Protein AF-A0A9D5GT07-F1 (afdb_monomer)

Sequence (103 aa):
MKKEQIQELFKQFENICYIYNGIECWSARELQKLLGYSKWENFEKVIIKAKDACRNAGEGVTNHFPDVRKTIPMPSAEYSDSTTKATKKAQRAQRYDGKRNSK

Mean predicted aligned error: 14.71 Å

Foldseek 3Di:
DDPVVVVVLVVQVVVQWDADPNDTDHDLVSVCVSVPPPDPVVSVVVLVVVLVVCVVVVHDSCVRDPPDDPPDVDPDDDDDDDDDDDDDDDDDDDDDDDDDDDD

pLDDT: mean 73.46, std 21.6, range [34.22, 93.75]

Radius of gyration: 21.65 Å; Cα contacts (8 Å, |Δi|>4): 35; chains: 1; bounding box: 29×80×41 Å

Structure (mmCIF, N/CA/C/O backbone):
data_AF-A0A9D5GT07-F1
#
_entry.id   AF-A0A9D5GT07-F1
#
loop_
_atom_site.group_PDB
_atom_site.id
_atom_site.type_symbol
_atom_site.label_atom_id
_atom_site.label_alt_id
_atom_site.label_comp_id
_atom_site.label_asym_id
_atom_site.label_entity_id
_atom_site.label_seq_id
_atom_site.pdbx_PDB_ins_code
_atom_site.Cartn_x
_atom_site.Cartn_y
_atom_site.Cartn_z
_atom_site.occupancy
_atom_site.B_iso_or_equiv
_atom_site.auth_seq_id
_atom_site.auth_comp_id
_atom_site.auth_asym_id
_atom_site.auth_atom_id
_atom_site.pdbx_PDB_model_num
ATOM 1 N N . MET A 1 1 ? -5.414 20.137 5.561 1.00 68.06 1 MET A N 1
ATOM 2 C CA . MET A 1 1 ? -4.440 19.266 6.261 1.00 68.06 1 MET A CA 1
ATOM 3 C C . MET A 1 1 ? -3.336 20.146 6.836 1.00 68.06 1 MET A C 1
ATOM 5 O O . MET A 1 1 ? -2.949 21.084 6.147 1.00 68.06 1 MET A O 1
ATOM 9 N N . LYS A 1 2 ? -2.880 19.936 8.080 1.00 89.69 2 LYS A N 1
ATOM 10 C CA . LYS A 1 2 ? -1.825 20.781 8.679 1.00 89.69 2 LYS A CA 1
ATOM 11 C C . LYS A 1 2 ? -0.475 20.455 8.022 1.00 89.69 2 LYS A C 1
ATOM 13 O O . LYS A 1 2 ? -0.190 19.283 7.798 1.00 89.69 2 LYS A O 1
ATOM 18 N N . LYS A 1 3 ? 0.353 21.462 7.714 1.00 88.50 3 LYS A N 1
ATOM 19 C CA . LYS A 1 3 ? 1.654 21.263 7.033 1.00 88.50 3 LYS A CA 1
ATOM 20 C C . LYS A 1 3 ? 2.586 20.321 7.804 1.00 88.50 3 LYS A C 1
ATOM 22 O O . LYS A 1 3 ? 3.232 19.474 7.203 1.00 88.50 3 LYS A O 1
ATOM 27 N N . GLU A 1 4 ? 2.575 20.418 9.126 1.00 89.38 4 GLU A N 1
ATOM 28 C CA . GLU A 1 4 ? 3.362 19.571 10.032 1.00 89.38 4 GLU A CA 1
ATOM 29 C C . GLU A 1 4 ? 3.002 18.083 9.899 1.00 89.38 4 GLU A C 1
ATOM 31 O O . GLU A 1 4 ? 3.878 17.226 9.874 1.00 89.38 4 GLU A O 1
ATOM 36 N N . GLN A 1 5 ? 1.715 17.767 9.721 1.00 85.69 5 GLN A N 1
ATOM 37 C CA . GLN A 1 5 ? 1.255 16.385 9.547 1.00 85.69 5 GLN A CA 1
ATOM 38 C C . GLN A 1 5 ? 1.720 15.790 8.214 1.00 85.69 5 GLN A C 1
ATOM 40 O O . GLN A 1 5 ? 2.019 14.603 8.149 1.00 85.69 5 GLN A O 1
ATOM 45 N N . ILE A 1 6 ? 1.795 16.608 7.157 1.00 87.94 6 ILE A N 1
ATOM 46 C CA . ILE A 1 6 ? 2.337 16.183 5.857 1.00 87.94 6 ILE A CA 1
ATOM 47 C C . ILE A 1 6 ? 3.811 15.819 6.003 1.00 87.94 6 ILE A C 1
ATOM 49 O O . ILE A 1 6 ? 4.229 14.774 5.514 1.00 87.94 6 ILE A O 1
ATOM 53 N N . GLN A 1 7 ? 4.584 16.669 6.683 1.00 90.88 7 GLN A N 1
ATOM 54 C CA . GLN A 1 7 ? 6.014 16.443 6.879 1.00 90.88 7 GLN A CA 1
ATOM 55 C C . GLN A 1 7 ? 6.285 15.178 7.695 1.00 90.88 7 GLN A C 1
ATOM 57 O O . GLN A 1 7 ? 7.160 14.398 7.329 1.00 90.88 7 GLN A O 1
ATOM 62 N N . GLU A 1 8 ? 5.509 14.943 8.753 1.00 89.69 8 GLU A N 1
ATOM 63 C CA . GLU A 1 8 ? 5.660 13.746 9.580 1.00 89.69 8 GLU A CA 1
ATOM 64 C C . GLU A 1 8 ? 5.297 12.466 8.811 1.00 89.69 8 GLU A C 1
ATOM 66 O O . GLU A 1 8 ? 6.068 11.508 8.814 1.00 89.69 8 GLU A O 1
ATOM 71 N N . LEU A 1 9 ? 4.177 12.459 8.078 1.00 87.00 9 LEU A N 1
ATOM 72 C CA . LEU A 1 9 ? 3.788 11.316 7.242 1.00 87.00 9 LEU A CA 1
ATOM 73 C C . LEU A 1 9 ? 4.825 11.019 6.157 1.00 87.00 9 LEU A C 1
ATOM 75 O O . LEU A 1 9 ? 5.142 9.857 5.913 1.00 87.00 9 LEU A O 1
ATOM 79 N N . PHE A 1 10 ? 5.370 12.061 5.528 1.00 88.88 10 PHE A N 1
ATOM 80 C CA . PHE A 1 10 ? 6.412 11.909 4.520 1.00 88.88 10 PHE A CA 1
ATOM 81 C C . PHE A 1 10 ? 7.680 11.303 5.129 1.00 88.88 10 PHE A C 1
ATOM 83 O O . PHE A 1 10 ? 8.218 10.332 4.610 1.00 88.88 10 PHE A O 1
ATOM 90 N N . LYS A 1 11 ? 8.105 11.794 6.296 1.00 92.25 11 LYS A N 1
ATOM 91 C CA . LYS A 1 11 ? 9.257 11.241 7.013 1.00 92.25 11 LYS A CA 1
ATOM 92 C C . LYS A 1 11 ? 9.056 9.767 7.370 1.00 92.25 11 LYS A C 1
ATOM 94 O O . LYS A 1 11 ? 9.965 8.962 7.204 1.00 92.25 11 LYS A O 1
ATOM 99 N N . GLN A 1 12 ? 7.867 9.395 7.835 1.00 90.56 12 GLN A N 1
ATOM 100 C CA . GLN A 1 12 ? 7.544 8.001 8.138 1.00 90.56 12 GLN A CA 1
ATOM 101 C C . GLN A 1 12 ? 7.539 7.117 6.886 1.00 90.56 12 GLN A C 1
ATOM 103 O O . GLN A 1 12 ? 7.962 5.966 6.963 1.00 90.56 12 GLN A O 1
ATOM 108 N N . PHE A 1 13 ? 7.100 7.652 5.745 1.00 90.75 13 PHE A N 1
ATOM 109 C CA . PHE A 1 13 ? 7.119 6.963 4.456 1.00 90.75 13 PHE A CA 1
ATOM 110 C C . PHE A 1 13 ? 8.542 6.678 3.965 1.00 90.75 13 PHE A C 1
ATOM 112 O O . PHE A 1 13 ? 8.836 5.554 3.558 1.00 90.75 13 PHE A O 1
ATOM 119 N N . GLU A 1 14 ? 9.432 7.663 4.064 1.00 91.69 14 GLU A N 1
ATOM 120 C CA . GLU A 1 14 ? 10.852 7.499 3.733 1.00 91.69 14 GLU A CA 1
ATOM 121 C C . GLU A 1 14 ? 11.536 6.503 4.684 1.00 91.69 14 GLU A C 1
ATOM 123 O O . GLU A 1 14 ? 12.304 5.649 4.254 1.00 91.69 14 GLU A O 1
ATOM 128 N N . ASN A 1 15 ? 11.193 6.523 5.976 1.00 92.56 15 ASN A N 1
ATOM 129 C CA . ASN A 1 15 ? 11.801 5.634 6.973 1.00 92.56 15 ASN A CA 1
ATOM 130 C C . ASN A 1 15 ? 11.493 4.142 6.767 1.00 92.56 15 ASN A C 1
ATOM 132 O O . ASN A 1 15 ? 12.254 3.298 7.236 1.00 92.56 15 ASN A O 1
ATOM 136 N N . ILE A 1 16 ? 10.368 3.802 6.130 1.00 90.81 16 ILE A N 1
ATOM 137 C CA . ILE A 1 16 ? 10.013 2.405 5.822 1.00 90.81 16 ILE A CA 1
ATOM 138 C C . ILE A 1 16 ? 10.524 1.957 4.443 1.00 90.81 16 ILE A C 1
ATOM 140 O O . ILE A 1 16 ? 10.290 0.809 4.050 1.00 90.81 16 ILE A O 1
ATOM 144 N N . CYS A 1 17 ? 11.188 2.851 3.705 1.00 90.88 17 CYS A N 1
ATOM 145 C CA . CYS A 1 17 ? 11.889 2.512 2.477 1.00 90.88 17 CYS A CA 1
ATOM 146 C C . CYS A 1 17 ? 13.148 1.702 2.804 1.00 90.88 17 CYS A C 1
ATOM 148 O O . CYS A 1 17 ? 13.852 1.960 3.782 1.00 90.88 17 CYS A O 1
ATOM 150 N N . TYR A 1 18 ? 13.448 0.711 1.974 1.00 87.19 18 TYR A N 1
ATOM 151 C CA . TYR A 1 18 ? 14.701 -0.027 2.034 1.00 87.19 18 TYR A CA 1
ATOM 152 C C . TYR A 1 18 ? 15.212 -0.316 0.629 1.00 87.19 18 TYR A C 1
ATOM 154 O O . TYR A 1 18 ? 14.445 -0.477 -0.317 1.00 87.19 18 TYR A O 1
ATOM 162 N N . ILE A 1 19 ? 16.531 -0.420 0.495 1.00 86.25 19 ILE A N 1
ATOM 163 C CA . ILE A 1 19 ? 17.166 -0.721 -0.784 1.00 86.25 19 ILE A CA 1
ATOM 164 C C . ILE A 1 19 ? 17.223 -2.238 -0.961 1.00 86.25 19 ILE A C 1
ATOM 166 O O . ILE A 1 19 ? 17.846 -2.949 -0.173 1.00 86.25 19 ILE A O 1
ATOM 170 N N . TYR A 1 20 ? 16.606 -2.738 -2.027 1.00 81.94 20 TYR A N 1
ATOM 171 C CA . TYR A 1 20 ? 16.692 -4.127 -2.458 1.00 81.94 20 TYR A CA 1
ATOM 172 C C . TYR A 1 20 ? 17.296 -4.190 -3.860 1.00 81.94 20 TYR A C 1
ATOM 174 O O . TYR A 1 20 ? 16.744 -3.642 -4.809 1.00 81.94 20 TYR A O 1
ATOM 182 N N . ASN A 1 21 ? 18.451 -4.847 -4.000 1.00 83.19 21 ASN A N 1
ATOM 183 C CA . ASN A 1 21 ? 19.201 -4.936 -5.263 1.00 83.19 21 ASN A CA 1
ATOM 184 C C . ASN A 1 21 ? 19.464 -3.569 -5.932 1.00 83.19 21 ASN A C 1
ATOM 186 O O . ASN A 1 21 ? 19.412 -3.455 -7.154 1.00 83.19 21 ASN A O 1
ATOM 190 N N . GLY A 1 22 ? 19.731 -2.531 -5.132 1.00 84.19 22 GLY A N 1
ATOM 191 C CA . GLY A 1 22 ? 19.967 -1.170 -5.629 1.00 84.19 22 GLY A CA 1
ATOM 192 C C . GLY A 1 22 ? 18.698 -0.396 -6.001 1.00 84.19 22 GLY A C 1
ATOM 193 O O . GLY A 1 22 ? 18.807 0.680 -6.577 1.00 84.19 22 GLY A O 1
ATOM 194 N N . ILE A 1 23 ? 17.515 -0.927 -5.680 1.00 84.25 23 ILE A N 1
ATOM 195 C CA . ILE A 1 23 ? 16.218 -0.308 -5.966 1.00 84.25 23 ILE A CA 1
ATOM 196 C C . ILE A 1 23 ? 15.499 -0.021 -4.649 1.00 84.25 23 ILE A C 1
ATOM 198 O O . ILE A 1 23 ? 15.399 -0.891 -3.783 1.00 84.25 23 ILE A O 1
ATOM 202 N N . GLU A 1 24 ? 14.977 1.190 -4.509 1.00 88.88 24 GLU A N 1
ATOM 203 C CA . GLU A 1 24 ? 14.136 1.589 -3.382 1.00 88.88 24 GLU A CA 1
ATOM 204 C C . GLU A 1 24 ? 12.817 0.815 -3.385 1.00 88.88 24 GLU A C 1
ATOM 206 O O . GLU A 1 24 ? 12.095 0.759 -4.382 1.00 88.88 24 GLU A O 1
ATOM 211 N N . CYS A 1 25 ? 12.528 0.165 -2.264 1.00 86.75 25 CYS A N 1
ATOM 212 C CA . CYS A 1 25 ? 11.399 -0.729 -2.106 1.00 86.75 25 CYS A CA 1
ATOM 213 C C . CYS A 1 25 ? 10.649 -0.428 -0.814 1.00 86.75 25 CYS A C 1
ATOM 215 O O . CYS A 1 25 ? 11.233 -0.153 0.233 1.00 86.75 25 CYS A O 1
ATOM 217 N N . TRP A 1 26 ? 9.331 -0.600 -0.880 1.00 90.62 26 TRP A N 1
ATOM 218 C CA . TRP A 1 26 ? 8.452 -0.521 0.277 1.00 90.62 26 TRP A CA 1
ATOM 219 C C . TRP A 1 26 ? 7.777 -1.860 0.532 1.00 90.62 26 TRP A C 1
ATOM 221 O O . TRP A 1 26 ? 7.305 -2.548 -0.374 1.00 90.62 26 TRP A O 1
ATOM 231 N N . SER A 1 27 ? 7.683 -2.227 1.806 1.00 88.31 27 SER A N 1
ATOM 232 C CA . SER A 1 27 ? 6.905 -3.384 2.231 1.00 88.31 27 SER A CA 1
ATOM 233 C C . SER A 1 27 ? 5.424 -3.030 2.228 1.00 88.31 27 SER A C 1
ATOM 235 O O . SER A 1 27 ? 4.986 -2.160 2.981 1.00 88.31 27 SER A O 1
ATOM 237 N N . ALA A 1 28 ? 4.619 -3.764 1.460 1.00 89.75 28 ALA A N 1
ATOM 238 C CA . ALA A 1 28 ? 3.169 -3.574 1.438 1.00 89.75 28 ALA A CA 1
ATOM 239 C C . ALA A 1 28 ? 2.530 -3.694 2.839 1.00 89.75 28 ALA A C 1
ATOM 241 O O . ALA A 1 28 ? 1.558 -3.008 3.141 1.00 89.75 28 ALA A O 1
ATOM 242 N N . ARG A 1 29 ? 3.085 -4.536 3.724 1.00 89.19 29 ARG A N 1
ATOM 243 C CA . ARG A 1 29 ? 2.600 -4.684 5.108 1.00 89.19 29 ARG A CA 1
ATOM 244 C C . ARG A 1 29 ? 2.914 -3.468 5.983 1.00 89.19 29 ARG A C 1
ATOM 246 O O . ARG A 1 29 ? 2.145 -3.170 6.891 1.00 89.19 29 ARG A O 1
ATOM 253 N N . GLU A 1 30 ? 4.026 -2.784 5.734 1.00 90.06 30 GLU A N 1
ATOM 254 C CA . GLU A 1 30 ? 4.402 -1.568 6.473 1.00 90.06 30 GLU A CA 1
ATOM 255 C C . GLU A 1 30 ? 3.630 -0.365 5.931 1.00 90.06 30 GLU A C 1
ATOM 257 O O . GLU A 1 30 ? 3.063 0.398 6.710 1.00 90.06 30 GLU A O 1
ATOM 262 N N . LEU A 1 31 ? 3.471 -0.294 4.605 1.00 91.19 31 LEU A N 1
ATOM 263 C CA . LEU A 1 31 ? 2.647 0.713 3.940 1.00 91.19 31 LEU A CA 1
ATOM 264 C C . LEU A 1 31 ? 1.186 0.665 4.408 1.00 91.19 31 LEU A C 1
ATOM 266 O O . LEU A 1 31 ? 0.590 1.705 4.667 1.00 91.19 31 LEU A O 1
ATOM 270 N N . GLN A 1 32 ? 0.617 -0.539 4.565 1.00 92.06 32 GLN A N 1
ATOM 271 C CA . GLN A 1 32 ? -0.738 -0.722 5.091 1.00 92.06 32 GLN A CA 1
ATOM 272 C C . GLN A 1 32 ? -0.910 -0.013 6.443 1.00 92.06 32 GLN A C 1
ATOM 274 O O . GLN A 1 32 ? -1.882 0.719 6.640 1.00 92.06 32 GLN A O 1
ATOM 279 N N . LYS A 1 33 ? 0.022 -0.253 7.375 1.00 91.06 33 LYS A N 1
ATOM 280 C CA . LYS A 1 33 ? -0.024 0.304 8.732 1.00 91.06 33 LYS A CA 1
ATOM 281 C C . LYS A 1 33 ? 0.151 1.817 8.708 1.00 91.06 33 LYS A C 1
ATOM 283 O O . LYS A 1 33 ? -0.611 2.516 9.366 1.00 91.06 33 LYS A O 1
ATOM 288 N N . LEU A 1 34 ? 1.107 2.303 7.917 1.00 90.69 34 LEU A N 1
ATOM 289 C CA . LEU A 1 34 ? 1.393 3.728 7.779 1.00 90.69 34 LEU A CA 1
ATOM 290 C C . LEU A 1 34 ? 0.190 4.509 7.232 1.00 90.69 34 LEU A C 1
ATOM 292 O O . LEU A 1 34 ? -0.137 5.584 7.720 1.00 90.69 34 LEU A O 1
ATOM 296 N N . LEU A 1 35 ? -0.505 3.938 6.248 1.00 89.75 35 LEU A N 1
ATOM 297 C CA . LEU A 1 35 ? -1.690 4.539 5.635 1.00 89.75 35 LEU A CA 1
ATOM 298 C C . LEU A 1 35 ? -2.978 4.317 6.450 1.00 89.75 35 LEU A C 1
ATOM 300 O O . LEU A 1 35 ? -4.056 4.708 6.007 1.00 89.75 35 LEU A O 1
ATOM 304 N N . GLY A 1 36 ? -2.892 3.682 7.624 1.00 90.81 36 GLY A N 1
ATOM 305 C CA . GLY A 1 36 ? -4.020 3.509 8.540 1.00 90.81 36 GLY A CA 1
ATOM 306 C C . GLY A 1 36 ? -5.035 2.438 8.127 1.00 90.81 36 GLY A C 1
ATOM 307 O O . GLY A 1 36 ? -6.161 2.430 8.626 1.00 90.81 36 GLY A O 1
ATOM 308 N N . TYR A 1 37 ? -4.673 1.511 7.235 1.00 92.31 37 TYR A N 1
ATOM 309 C CA . TYR A 1 37 ? -5.562 0.412 6.857 1.00 92.31 37 TYR A CA 1
ATOM 310 C C . TYR A 1 37 ? -5.573 -0.670 7.940 1.00 92.31 37 TYR A C 1
ATOM 312 O O . TYR A 1 37 ? -4.609 -1.412 8.122 1.00 92.31 37 TYR A O 1
ATOM 320 N N . SER A 1 38 ? -6.706 -0.827 8.618 1.00 90.56 38 SER A N 1
ATOM 321 C CA . SER A 1 38 ? -6.881 -1.825 9.680 1.00 90.56 38 SER A CA 1
ATOM 322 C C . SER A 1 38 ? -6.928 -3.270 9.167 1.00 90.56 38 SER A C 1
ATOM 324 O O . SER A 1 38 ? -6.372 -4.165 9.799 1.00 90.56 38 SER A O 1
ATOM 326 N N . LYS A 1 39 ? -7.550 -3.512 8.005 1.00 91.94 39 LYS A N 1
ATOM 327 C CA . LYS A 1 39 ? -7.695 -4.849 7.398 1.00 91.94 39 LYS A CA 1
ATOM 328 C C . LYS A 1 39 ? -6.870 -4.985 6.119 1.00 91.94 39 LYS A C 1
ATOM 330 O O . LYS A 1 39 ? -6.979 -4.138 5.230 1.00 91.94 39 LYS A O 1
ATOM 335 N N . TRP A 1 40 ? -6.126 -6.090 5.995 1.00 90.31 40 TRP A N 1
ATOM 336 C CA . TRP A 1 40 ? -5.328 -6.391 4.797 1.00 90.31 40 TRP A CA 1
ATOM 337 C C . TRP A 1 40 ? -6.192 -6.462 3.534 1.00 90.31 40 TRP A C 1
ATOM 339 O O . TRP A 1 40 ? -5.822 -5.880 2.526 1.00 90.31 40 TRP A O 1
ATOM 349 N N . GLU A 1 41 ? -7.378 -7.070 3.606 1.00 92.19 41 GLU A N 1
ATOM 350 C CA . GLU A 1 41 ? -8.322 -7.214 2.481 1.00 92.19 41 GLU A CA 1
ATOM 351 C C . GLU A 1 41 ? -8.683 -5.875 1.816 1.00 92.19 41 GLU A C 1
ATOM 353 O O . GLU A 1 41 ? -8.895 -5.795 0.606 1.00 92.19 41 GLU A O 1
ATOM 358 N N . ASN A 1 42 ? -8.753 -4.797 2.602 1.00 93.19 42 ASN A N 1
ATOM 359 C CA . ASN A 1 42 ? -9.037 -3.463 2.078 1.00 93.19 42 ASN A CA 1
ATOM 360 C C . ASN A 1 42 ? -7.815 -2.875 1.374 1.00 93.19 42 ASN A C 1
ATOM 362 O O . ASN A 1 42 ? -7.949 -2.255 0.321 1.00 93.19 42 ASN A O 1
ATOM 366 N N . PHE A 1 43 ? -6.630 -3.094 1.936 1.00 93.38 43 PHE A N 1
ATOM 367 C CA . PHE A 1 43 ? -5.384 -2.614 1.357 1.00 93.38 43 PHE A CA 1
ATOM 368 C C . PHE A 1 43 ? -4.975 -3.411 0.111 1.00 93.38 43 PHE A C 1
ATOM 370 O O . PHE A 1 43 ? -4.484 -2.844 -0.860 1.00 93.38 43 PHE A O 1
ATOM 377 N N . GLU A 1 44 ? -5.265 -4.708 0.073 1.00 92.50 44 GLU A N 1
ATOM 378 C CA . GLU A 1 44 ? -5.044 -5.560 -1.093 1.00 92.50 44 GLU A CA 1
ATOM 379 C C . GLU A 1 44 ? -5.796 -5.043 -2.325 1.00 92.50 44 GLU A C 1
ATOM 381 O O . GLU A 1 44 ? -5.225 -4.981 -3.414 1.00 92.50 44 GLU A O 1
ATOM 386 N N . LYS A 1 45 ? -7.032 -4.556 -2.155 1.00 93.56 45 LYS A N 1
ATOM 387 C CA . LYS A 1 45 ? -7.787 -3.901 -3.238 1.00 93.56 45 LYS A CA 1
ATOM 388 C C . LYS A 1 45 ? -7.072 -2.660 -3.778 1.00 93.56 45 LYS A C 1
ATOM 390 O O . LYS A 1 45 ? -7.128 -2.402 -4.978 1.00 93.56 45 LYS A O 1
ATOM 395 N N . VAL A 1 46 ? -6.397 -1.896 -2.917 1.00 93.25 46 VAL A N 1
ATOM 396 C CA . VAL A 1 46 ? -5.600 -0.725 -3.325 1.00 93.25 46 VAL A CA 1
ATOM 397 C C . VAL A 1 46 ? -4.377 -1.165 -4.126 1.00 93.25 46 VAL A C 1
ATOM 399 O O . VAL A 1 46 ? -4.112 -0.599 -5.183 1.00 93.25 46 VAL A O 1
ATOM 402 N N . ILE A 1 47 ? -3.685 -2.219 -3.685 1.00 91.75 47 ILE A N 1
ATOM 403 C CA . ILE A 1 47 ? -2.554 -2.799 -4.423 1.00 91.75 47 ILE A CA 1
ATOM 404 C C . ILE A 1 47 ? -3.004 -3.278 -5.807 1.00 91.75 47 ILE A C 1
ATOM 406 O O . ILE A 1 47 ? -2.324 -3.007 -6.791 1.00 91.75 47 ILE A O 1
ATOM 410 N N . ILE A 1 48 ? -4.147 -3.962 -5.908 1.00 92.62 48 ILE A N 1
ATOM 411 C CA . ILE A 1 48 ? -4.689 -4.426 -7.194 1.00 92.62 48 ILE A CA 1
ATOM 412 C C . ILE A 1 48 ? -4.935 -3.238 -8.131 1.00 92.62 48 ILE A C 1
ATOM 414 O O . ILE A 1 48 ? -4.450 -3.249 -9.259 1.00 92.62 48 ILE A O 1
ATOM 418 N N . LYS A 1 49 ? -5.582 -2.172 -7.645 1.00 93.75 49 LYS A N 1
ATOM 419 C CA . LYS A 1 49 ? -5.789 -0.949 -8.437 1.00 93.75 49 LYS A CA 1
ATOM 420 C C . LYS A 1 49 ? -4.475 -0.305 -8.881 1.00 93.75 49 LYS A C 1
ATOM 422 O O . LYS A 1 49 ? -4.387 0.170 -10.008 1.00 93.75 49 LYS A O 1
ATOM 427 N N . ALA A 1 50 ? -3.451 -0.303 -8.028 1.00 91.75 50 ALA A N 1
ATOM 428 C CA . ALA A 1 50 ? -2.133 0.216 -8.383 1.00 91.75 50 ALA A CA 1
ATOM 429 C C . ALA A 1 50 ? -1.460 -0.632 -9.478 1.00 91.75 50 ALA A C 1
ATOM 431 O O . ALA A 1 50 ? -0.891 -0.085 -10.419 1.00 91.75 50 ALA A O 1
A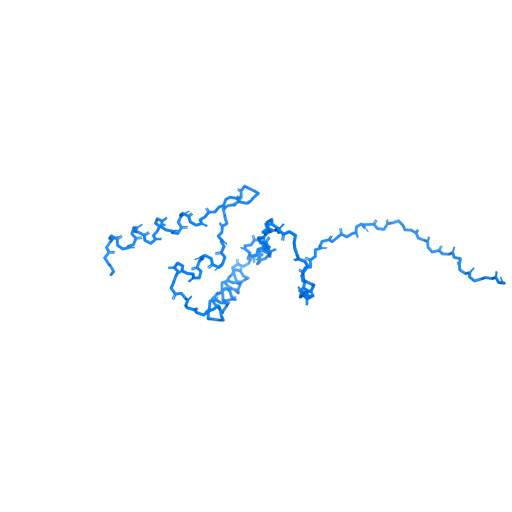TOM 432 N N . LYS A 1 51 ? -1.592 -1.963 -9.415 1.00 91.62 51 LYS A N 1
ATOM 433 C CA . LYS A 1 51 ? -1.123 -2.871 -10.474 1.00 91.62 51 LYS A CA 1
ATOM 434 C C . LYS A 1 51 ? -1.835 -2.614 -11.801 1.00 91.62 51 LYS A C 1
ATOM 436 O O . LYS A 1 51 ? -1.180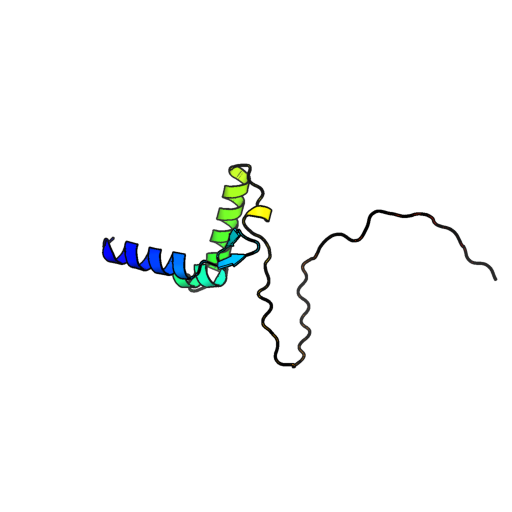 -2.585 -12.841 1.00 91.62 51 LYS A O 1
ATOM 441 N N . ASP A 1 52 ? -3.150 -2.411 -11.772 1.00 93.31 52 ASP A N 1
ATOM 442 C CA . ASP A 1 52 ? -3.921 -2.085 -12.974 1.00 93.31 52 ASP A CA 1
ATOM 443 C C . ASP A 1 52 ? -3.512 -0.723 -13.550 1.00 93.31 52 ASP A C 1
ATOM 445 O O . ASP A 1 52 ? -3.361 -0.596 -14.762 1.00 93.31 52 ASP A O 1
ATOM 449 N N . ALA A 1 53 ? -3.237 0.273 -12.700 1.00 93.00 53 ALA A N 1
ATOM 450 C CA . ALA A 1 53 ? -2.706 1.564 -13.134 1.00 93.00 53 ALA A CA 1
ATOM 451 C C . ALA A 1 53 ? -1.332 1.430 -13.815 1.00 93.00 53 ALA A C 1
ATOM 453 O O . ALA A 1 53 ? -1.138 2.001 -14.885 1.00 93.00 53 ALA A O 1
ATOM 454 N N . CYS A 1 54 ? -0.413 0.625 -13.263 1.00 91.06 54 CYS A N 1
ATOM 455 C CA . CYS A 1 54 ? 0.867 0.327 -13.916 1.00 91.06 54 CYS A CA 1
ATOM 456 C C . CYS A 1 54 ? 0.662 -0.323 -15.289 1.00 91.06 54 CYS A C 1
ATOM 458 O O . CYS A 1 54 ? 1.266 0.109 -16.265 1.00 91.06 54 CYS A O 1
ATOM 460 N N . ARG A 1 55 ? -0.239 -1.311 -15.387 1.00 90.88 55 ARG A N 1
ATOM 461 C CA . ARG A 1 55 ? -0.562 -1.952 -16.670 1.00 90.88 55 ARG A CA 1
ATOM 462 C C . ARG A 1 55 ? -1.112 -0.942 -17.678 1.00 90.88 55 ARG A C 1
ATOM 464 O O . ARG A 1 55 ? -0.704 -0.961 -18.834 1.00 90.88 55 ARG A O 1
ATOM 471 N N . ASN A 1 56 ? -2.012 -0.062 -17.244 1.00 93.31 56 ASN A N 1
ATOM 472 C CA . ASN A 1 56 ? -2.604 0.969 -18.097 1.00 93.31 56 ASN A CA 1
ATOM 473 C C . ASN A 1 56 ? -1.579 2.021 -18.545 1.00 93.31 56 ASN A C 1
ATOM 475 O O . ASN A 1 56 ? -1.719 2.574 -19.630 1.00 93.31 56 ASN A O 1
ATOM 479 N N . ALA A 1 57 ? -0.542 2.267 -17.743 1.00 92.25 57 ALA A N 1
ATOM 480 C CA . ALA A 1 57 ? 0.588 3.119 -18.105 1.00 92.25 57 ALA A CA 1
ATOM 481 C C . ALA A 1 57 ? 1.586 2.441 -19.069 1.00 92.25 57 ALA A C 1
ATOM 483 O O . ALA A 1 57 ? 2.540 3.080 -19.497 1.00 92.25 57 ALA A O 1
ATOM 484 N N . GLY A 1 58 ? 1.378 1.164 -19.419 1.00 90.69 58 GLY A N 1
ATOM 485 C CA . GLY A 1 58 ? 2.297 0.384 -20.253 1.00 90.69 58 GLY A CA 1
ATOM 486 C C . GLY A 1 58 ? 3.482 -0.212 -19.488 1.00 90.69 58 GLY A C 1
ATOM 487 O O . GLY A 1 58 ? 4.370 -0.797 -20.104 1.00 90.69 58 GLY A O 1
ATOM 488 N N . GLU A 1 59 ? 3.487 -0.109 -18.159 1.00 89.25 59 GLU A N 1
ATOM 489 C CA . GLU A 1 59 ? 4.569 -0.597 -17.310 1.00 89.25 59 GLU A CA 1
ATOM 490 C C . GLU A 1 59 ? 4.361 -2.052 -16.871 1.00 89.25 59 GLU A C 1
ATOM 492 O O . GLU A 1 59 ? 3.252 -2.530 -16.593 1.00 89.25 59 GLU A O 1
ATOM 497 N N . GLY A 1 60 ? 5.471 -2.783 -16.766 1.00 85.44 60 GLY A N 1
ATOM 498 C CA . GLY A 1 60 ? 5.472 -4.174 -16.330 1.00 85.44 60 GLY A CA 1
ATOM 499 C C . GLY A 1 60 ? 5.152 -4.296 -14.841 1.00 85.44 60 GLY A C 1
ATOM 500 O O . GLY A 1 60 ? 6.003 -4.036 -13.997 1.00 85.44 60 GLY A O 1
ATOM 501 N N . VAL A 1 61 ? 3.956 -4.780 -14.493 1.00 86.94 61 VAL A N 1
ATOM 502 C CA . VAL A 1 61 ? 3.517 -4.964 -13.091 1.00 86.94 61 VAL A CA 1
ATOM 503 C C . VAL A 1 61 ? 4.532 -5.748 -12.243 1.00 86.94 61 VAL A C 1
ATOM 505 O O . VAL A 1 61 ? 4.726 -5.445 -11.069 1.00 86.94 61 VAL A O 1
ATOM 508 N N . THR A 1 62 ? 5.209 -6.736 -12.829 1.00 83.12 62 THR A N 1
ATOM 509 C CA . THR A 1 62 ? 6.227 -7.558 -12.155 1.00 83.12 62 THR A CA 1
ATOM 510 C C . THR A 1 62 ? 7.488 -6.791 -11.767 1.00 83.12 62 THR A C 1
ATOM 512 O O . THR A 1 62 ? 8.199 -7.237 -10.871 1.00 83.12 62 THR A O 1
ATOM 515 N N . ASN A 1 63 ? 7.767 -5.664 -12.424 1.00 81.44 63 ASN A N 1
ATOM 516 C CA . ASN A 1 63 ? 8.932 -4.828 -12.140 1.00 81.44 63 ASN A CA 1
ATOM 517 C C . ASN A 1 63 ? 8.687 -3.946 -10.908 1.00 81.44 63 ASN A C 1
ATOM 519 O O . ASN A 1 63 ? 9.615 -3.683 -10.154 1.00 81.44 63 ASN A O 1
ATOM 523 N N . HIS A 1 64 ? 7.433 -3.539 -10.686 1.00 82.81 64 HIS A N 1
ATOM 524 C CA . HIS A 1 64 ? 7.040 -2.656 -9.581 1.00 82.81 64 HIS A CA 1
ATOM 525 C C . HIS A 1 64 ? 6.477 -3.407 -8.370 1.00 82.81 64 HIS A C 1
ATOM 527 O O . HIS A 1 64 ? 6.554 -2.920 -7.247 1.00 82.81 64 HIS A O 1
ATOM 533 N N . PHE A 1 65 ? 5.921 -4.603 -8.580 1.00 84.25 65 PHE A N 1
ATOM 534 C CA . PHE A 1 65 ? 5.348 -5.438 -7.524 1.00 84.25 65 PHE A CA 1
ATOM 535 C C . PHE A 1 65 ? 5.983 -6.837 -7.511 1.00 84.25 65 PHE A C 1
ATOM 537 O O . PHE A 1 65 ? 5.287 -7.823 -7.790 1.00 84.25 65 PHE A O 1
ATOM 544 N N . PRO A 1 66 ? 7.291 -6.950 -7.210 1.00 78.12 66 PRO A N 1
ATOM 545 C CA . PRO A 1 66 ? 7.940 -8.241 -7.036 1.00 78.12 66 PRO A CA 1
ATOM 546 C C . PRO A 1 66 ? 7.361 -8.976 -5.819 1.00 78.12 66 PRO A C 1
ATOM 548 O O . PRO A 1 66 ? 7.079 -8.379 -4.779 1.00 78.12 66 PRO A O 1
ATOM 551 N N . ASP A 1 67 ? 7.181 -10.290 -5.942 1.00 67.38 67 ASP A N 1
ATOM 552 C CA . ASP A 1 67 ? 6.705 -11.135 -4.845 1.00 67.38 67 ASP A CA 1
ATOM 553 C C . ASP A 1 67 ? 7.883 -11.448 -3.907 1.00 67.38 67 ASP A C 1
ATOM 555 O O . ASP A 1 67 ? 8.604 -12.433 -4.078 1.00 67.38 67 ASP A O 1
ATOM 559 N N . VAL A 1 68 ? 8.155 -10.536 -2.969 1.00 63.25 68 VAL A N 1
ATOM 560 C CA . VAL A 1 68 ? 9.271 -10.654 -2.022 1.00 63.25 68 VAL A CA 1
ATOM 561 C C . VAL A 1 68 ? 8.748 -11.212 -0.701 1.00 63.25 68 VAL A C 1
ATOM 563 O O . VAL A 1 68 ? 8.062 -10.527 0.061 1.00 63.25 68 VAL A O 1
ATOM 566 N N . ARG A 1 69 ? 9.091 -12.466 -0.392 1.00 55.81 69 ARG A N 1
ATOM 567 C CA . ARG A 1 69 ? 8.894 -13.020 0.954 1.00 55.81 69 ARG A CA 1
ATOM 568 C C . ARG A 1 69 ? 10.034 -12.507 1.837 1.00 55.81 69 ARG A C 1
ATOM 570 O O . ARG A 1 69 ? 11.191 -12.804 1.550 1.00 55.81 69 ARG A O 1
ATOM 577 N N . LYS A 1 70 ? 9.733 -11.756 2.910 1.00 52.09 70 LYS A N 1
ATOM 578 C CA . LYS A 1 70 ? 10.722 -11.515 3.978 1.00 52.09 70 LYS A CA 1
ATOM 579 C C . LYS A 1 70 ? 11.109 -12.894 4.523 1.00 52.09 70 LYS A C 1
ATOM 581 O O . LYS A 1 70 ? 10.289 -13.553 5.156 1.00 52.09 70 LYS A O 1
ATOM 586 N N . THR A 1 71 ? 12.322 -13.357 4.238 1.00 46.50 71 THR A N 1
ATOM 587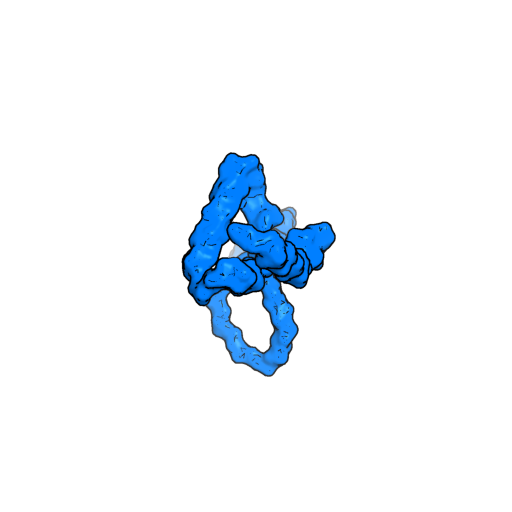 C CA . THR A 1 71 ? 12.889 -14.531 4.900 1.00 46.50 71 THR A CA 1
ATOM 588 C C . THR A 1 71 ? 13.179 -14.121 6.333 1.00 46.50 71 THR A C 1
ATOM 590 O O . THR A 1 71 ? 14.181 -13.467 6.611 1.00 46.50 71 THR A O 1
ATOM 593 N N . ILE A 1 72 ? 12.259 -14.426 7.242 1.00 43.50 72 ILE A N 1
ATOM 594 C CA . ILE A 1 72 ? 12.549 -14.349 8.669 1.00 43.50 72 ILE A CA 1
ATOM 595 C C . ILE A 1 72 ? 13.603 -15.439 8.916 1.00 43.50 72 ILE A C 1
ATOM 597 O O . ILE A 1 72 ? 13.367 -16.574 8.487 1.00 43.50 72 ILE A O 1
ATOM 601 N N . PRO A 1 73 ? 14.762 -15.153 9.534 1.00 40.56 73 PRO A N 1
ATOM 602 C CA . PRO A 1 73 ? 15.614 -16.221 10.029 1.00 40.56 73 PRO A CA 1
ATOM 603 C C . PRO A 1 73 ? 14.788 -16.996 11.060 1.00 40.56 73 PRO A C 1
ATOM 605 O O . PRO A 1 73 ? 14.498 -16.494 12.143 1.00 40.56 73 PRO A O 1
ATOM 608 N N . MET A 1 74 ? 14.303 -18.173 10.668 1.00 37.62 74 MET A N 1
ATOM 609 C CA . MET A 1 74 ? 13.536 -19.061 11.535 1.00 37.62 74 MET A CA 1
ATOM 610 C C . MET A 1 74 ? 14.423 -19.496 12.710 1.00 37.62 74 MET A C 1
ATOM 612 O O . MET A 1 74 ? 15.482 -20.077 12.458 1.00 37.62 74 MET A O 1
ATOM 616 N N . PRO A 1 75 ? 14.014 -19.313 13.979 1.00 41.78 75 PRO A N 1
ATOM 617 C CA . PRO A 1 75 ? 14.435 -20.236 15.015 1.00 41.78 75 PRO A CA 1
ATOM 618 C C . PRO A 1 75 ? 13.729 -21.567 14.728 1.00 41.78 75 PRO A C 1
ATOM 620 O O . PRO A 1 75 ? 12.517 -21.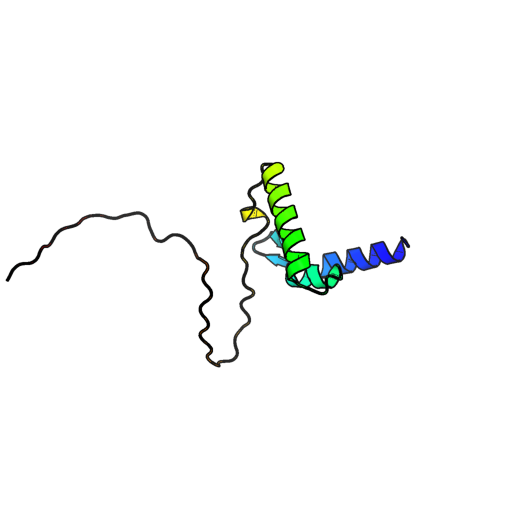611 14.545 1.00 41.78 75 PRO A O 1
ATOM 623 N N . SER A 1 76 ? 14.515 -22.630 14.606 1.00 46.69 76 SER A N 1
ATOM 624 C CA . SER A 1 76 ? 14.084 -24.013 14.387 1.00 46.69 76 SER A CA 1
ATOM 625 C C . SER A 1 76 ? 12.787 -24.385 15.123 1.00 46.69 76 SER A C 1
ATOM 627 O O . SER A 1 76 ? 12.830 -24.665 16.316 1.00 46.69 76 SER A O 1
ATOM 629 N N . ALA A 1 77 ? 11.663 -24.458 14.412 1.00 43.31 77 ALA A N 1
ATOM 630 C CA . ALA A 1 77 ? 10.565 -25.371 14.719 1.00 43.31 77 ALA A CA 1
ATOM 631 C C . ALA A 1 77 ? 9.628 -25.462 13.512 1.00 43.31 77 ALA A C 1
ATOM 633 O O . ALA A 1 77 ? 9.126 -24.462 13.004 1.00 43.31 77 ALA A O 1
ATOM 634 N N . GLU A 1 78 ? 9.462 -26.690 13.045 1.00 50.69 78 GLU A N 1
ATOM 635 C CA . GLU A 1 78 ? 8.571 -27.138 11.986 1.00 50.69 78 GLU A CA 1
ATOM 636 C C . GLU A 1 78 ? 7.169 -26.526 12.076 1.00 50.69 78 GLU A C 1
ATOM 638 O O . GLU A 1 78 ? 6.512 -26.621 13.106 1.00 50.69 78 GLU A O 1
ATOM 643 N N . TYR A 1 79 ? 6.674 -25.996 10.959 1.00 45.81 79 TYR A N 1
ATOM 644 C CA . TYR A 1 79 ? 5.286 -26.204 10.552 1.00 45.81 79 TYR A CA 1
ATOM 645 C C . TYR A 1 79 ? 5.215 -26.090 9.028 1.00 45.81 79 TYR A C 1
ATOM 647 O O . TYR A 1 79 ? 5.497 -25.046 8.436 1.00 45.81 79 TYR A O 1
ATOM 655 N N . SER A 1 80 ? 4.917 -27.214 8.383 1.00 55.75 80 SER A N 1
ATOM 656 C CA . SER A 1 80 ? 4.690 -27.309 6.950 1.00 55.75 80 SER A CA 1
ATOM 657 C C . SER A 1 80 ? 3.257 -26.893 6.649 1.00 55.75 80 SER A C 1
ATOM 659 O O . SER A 1 80 ? 2.361 -27.725 6.735 1.00 55.75 80 SER A O 1
ATOM 661 N N . ASP A 1 81 ? 3.044 -25.640 6.252 1.00 42.53 81 ASP A N 1
ATOM 662 C CA . ASP A 1 81 ? 1.817 -25.277 5.548 1.00 42.53 81 ASP A CA 1
ATOM 663 C C . ASP A 1 81 ? 2.129 -24.772 4.144 1.00 42.53 81 ASP A C 1
ATOM 665 O O . ASP A 1 81 ? 2.700 -23.707 3.891 1.00 42.53 81 ASP A O 1
ATOM 669 N N . SER A 1 82 ? 1.763 -25.634 3.204 1.00 54.12 82 SER A N 1
ATOM 670 C CA . SER A 1 82 ? 1.818 -25.444 1.773 1.00 54.12 82 SER A CA 1
ATOM 671 C C . SER A 1 82 ? 0.873 -24.320 1.360 1.00 54.12 82 SER A C 1
ATOM 673 O O . SER A 1 82 ? -0.341 -24.503 1.288 1.00 54.12 82 SER A O 1
ATOM 675 N N . THR A 1 83 ? 1.410 -23.154 1.010 1.00 40.84 83 THR A N 1
ATOM 676 C CA . THR A 1 83 ? 0.693 -22.231 0.122 1.00 40.84 83 THR A CA 1
ATOM 677 C C . THR A 1 83 ? 1.608 -21.762 -0.998 1.00 40.84 83 THR A C 1
ATOM 679 O O . THR A 1 83 ? 2.496 -20.915 -0.856 1.00 40.84 83 THR A O 1
ATOM 682 N N . THR A 1 84 ? 1.371 -22.421 -2.126 1.00 50.34 84 THR A N 1
ATOM 683 C CA . THR A 1 84 ? 1.938 -22.279 -3.459 1.00 50.34 84 THR A CA 1
ATOM 684 C C . THR A 1 84 ? 2.241 -20.834 -3.848 1.00 50.34 84 THR A C 1
ATOM 686 O O . THR A 1 84 ? 1.364 -19.977 -3.748 1.00 50.34 84 THR A O 1
ATOM 689 N N . LYS A 1 85 ? 3.473 -20.616 -4.342 1.00 48.88 85 LYS A N 1
ATOM 690 C CA . LYS A 1 85 ? 3.912 -19.738 -5.462 1.00 48.88 85 LYS A CA 1
ATOM 691 C C . LYS A 1 85 ? 5.360 -19.281 -5.217 1.00 48.88 85 LYS A C 1
ATOM 693 O O . LYS A 1 85 ? 5.656 -18.853 -4.106 1.00 48.88 85 LYS A O 1
ATOM 698 N N . ALA A 1 86 ? 6.296 -19.213 -6.160 1.00 41.84 86 ALA A N 1
ATOM 699 C CA . ALA A 1 86 ? 6.606 -19.858 -7.441 1.00 41.84 86 ALA A CA 1
ATOM 700 C C . ALA A 1 86 ? 7.993 -19.275 -7.810 1.00 41.84 86 ALA A C 1
ATOM 702 O O . ALA A 1 86 ? 8.136 -18.053 -7.801 1.00 41.84 86 ALA A O 1
ATOM 703 N N . THR A 1 87 ? 9.010 -20.086 -8.126 1.00 44.09 87 THR A N 1
ATOM 704 C CA . THR A 1 87 ? 10.350 -19.580 -8.501 1.00 44.09 87 THR A CA 1
ATOM 705 C C . THR A 1 87 ? 10.938 -20.279 -9.736 1.00 44.09 87 THR A C 1
ATOM 707 O O . THR A 1 87 ? 11.210 -21.471 -9.742 1.00 44.09 87 THR A O 1
ATOM 710 N N . LYS A 1 88 ? 11.118 -19.456 -10.781 1.00 40.28 88 LYS A N 1
ATOM 711 C CA . LYS A 1 88 ? 12.203 -19.334 -11.780 1.00 40.28 88 LYS A CA 1
ATOM 712 C C . LYS A 1 88 ? 12.904 -20.595 -12.347 1.00 40.28 88 LYS A C 1
ATOM 714 O O . LYS A 1 88 ? 13.827 -21.134 -11.758 1.00 40.28 88 LYS A O 1
ATOM 719 N N . LYS A 1 89 ? 12.579 -20.874 -13.620 1.00 38.22 89 LYS A N 1
ATOM 720 C CA . LYS A 1 89 ? 13.475 -21.242 -14.745 1.00 38.22 89 LYS A CA 1
ATOM 721 C C . LYS A 1 89 ? 14.599 -22.257 -14.440 1.00 38.22 89 LYS A C 1
ATOM 723 O O . LYS A 1 89 ? 15.732 -21.864 -14.177 1.00 38.22 89 LYS A O 1
ATOM 728 N N . ALA A 1 90 ? 14.321 -23.543 -14.661 1.00 39.06 90 ALA A N 1
ATOM 729 C CA . ALA A 1 90 ? 15.350 -24.555 -14.903 1.00 39.06 90 ALA A CA 1
ATOM 730 C C . ALA A 1 90 ? 15.590 -24.717 -16.417 1.00 39.06 90 ALA A C 1
ATOM 732 O O . ALA A 1 90 ? 14.695 -25.070 -17.176 1.00 39.06 90 ALA A O 1
ATOM 733 N N . GLN A 1 91 ? 16.808 -24.352 -16.814 1.00 43.72 91 GLN A N 1
ATOM 734 C CA . GLN A 1 91 ? 17.639 -24.909 -17.886 1.00 43.72 91 GLN A CA 1
ATOM 735 C C . GLN A 1 91 ? 17.016 -25.286 -19.243 1.00 43.72 91 GLN A C 1
ATOM 737 O O . GLN A 1 91 ? 16.283 -26.250 -19.431 1.00 43.72 91 GLN A O 1
ATOM 742 N N . ARG A 1 92 ? 17.497 -24.533 -20.237 1.00 34.22 92 ARG A N 1
ATOM 743 C CA . ARG A 1 92 ? 17.620 -24.890 -21.650 1.00 34.22 92 ARG A CA 1
ATOM 744 C C . ARG A 1 92 ? 18.031 -26.360 -21.828 1.00 34.22 92 ARG A C 1
ATOM 746 O O . ARG A 1 92 ? 19.038 -26.800 -21.285 1.00 34.22 92 ARG A O 1
ATOM 753 N N . ALA A 1 93 ? 17.245 -27.042 -22.652 1.00 40.53 93 ALA A N 1
ATOM 754 C CA . ALA A 1 93 ? 17.404 -28.397 -23.149 1.00 40.53 93 ALA A CA 1
ATOM 755 C C . ALA A 1 93 ? 18.838 -28.796 -23.544 1.00 40.53 93 ALA A C 1
ATOM 757 O O . ALA A 1 93 ? 19.477 -28.131 -24.362 1.00 40.53 93 ALA A O 1
ATOM 758 N N . GLN A 1 94 ? 19.248 -29.976 -23.081 1.00 41.91 94 GLN A N 1
ATOM 759 C CA . GLN A 1 94 ? 19.992 -30.961 -23.868 1.00 41.91 94 GLN A CA 1
ATOM 760 C C . GLN A 1 94 ? 19.293 -32.308 -23.616 1.00 41.91 94 GLN A C 1
ATOM 762 O O . GLN A 1 94 ? 19.274 -32.793 -22.496 1.00 41.91 94 GLN A O 1
ATOM 767 N N . ARG A 1 95 ? 18.391 -32.699 -24.520 1.00 40.34 95 ARG A N 1
ATOM 768 C CA . ARG A 1 95 ? 18.604 -33.663 -25.618 1.00 40.34 95 ARG A CA 1
ATOM 769 C C . ARG A 1 95 ? 18.327 -35.117 -25.191 1.00 40.34 95 ARG A C 1
ATOM 771 O O . ARG A 1 95 ? 19.086 -35.669 -24.414 1.00 40.34 95 ARG A O 1
ATOM 778 N N . TYR A 1 96 ? 17.299 -35.679 -25.844 1.00 38.34 96 TYR A N 1
ATOM 779 C CA . TYR A 1 96 ? 17.123 -37.073 -26.298 1.00 38.34 96 TYR A CA 1
ATOM 780 C C . TYR A 1 9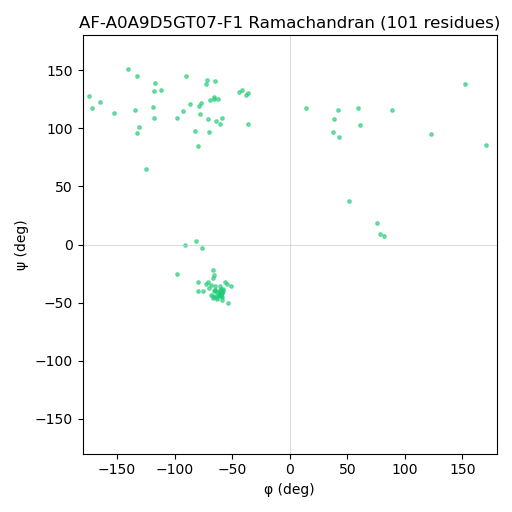6 ? 17.121 -38.170 -25.217 1.00 38.34 96 TYR A C 1
ATOM 782 O O . TYR A 1 96 ? 18.144 -38.478 -24.626 1.00 38.34 96 TYR A O 1
ATOM 790 N N 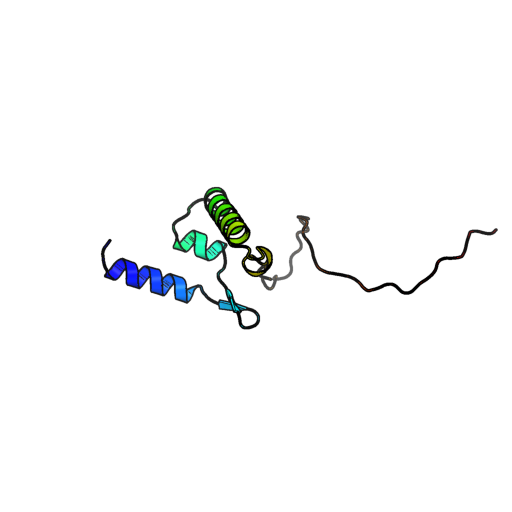. ASP A 1 97 ? 15.964 -38.707 -24.823 1.00 43.09 97 ASP A N 1
ATOM 791 C CA . ASP A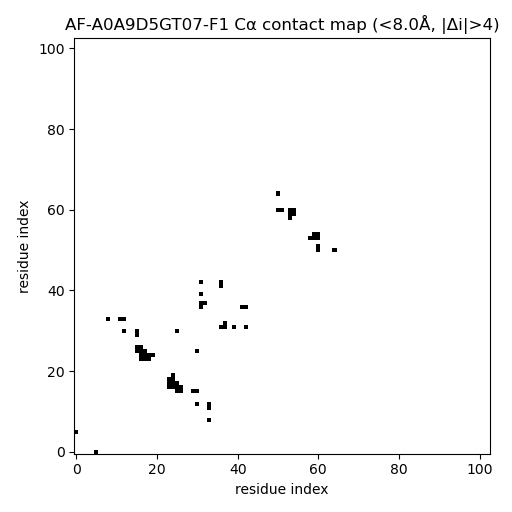 1 97 ? 15.106 -39.665 -25.556 1.00 43.09 97 ASP A CA 1
ATOM 792 C C . ASP A 1 97 ? 15.822 -40.983 -25.902 1.00 43.09 97 ASP A C 1
ATOM 794 O O . ASP A 1 97 ? 16.785 -41.004 -26.667 1.00 43.09 97 ASP A O 1
ATOM 798 N N . GLY A 1 98 ? 15.309 -42.085 -25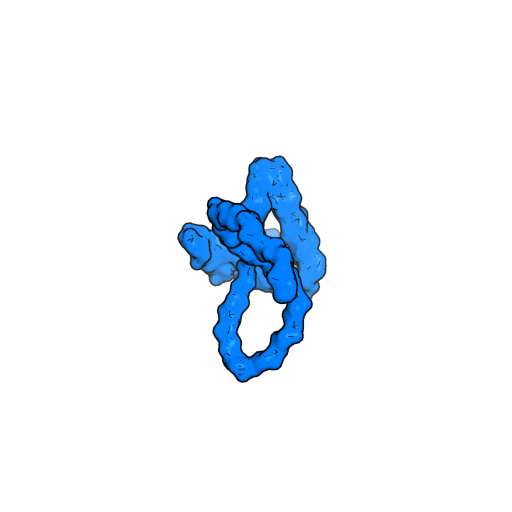.343 1.00 47.91 98 GLY A N 1
ATOM 799 C CA . GLY A 1 98 ? 15.572 -43.434 -25.840 1.00 47.91 98 GLY A CA 1
ATOM 800 C C . GLY A 1 98 ? 16.180 -44.417 -24.839 1.00 47.91 98 GLY A C 1
ATOM 801 O O . GLY A 1 98 ? 17.399 -44.519 -24.737 1.00 47.91 98 GLY A O 1
ATOM 802 N N . LYS A 1 99 ? 15.307 -45.207 -24.194 1.00 48.62 99 LYS A N 1
ATOM 803 C CA . LYS A 1 99 ? 15.382 -46.679 -23.980 1.00 48.62 99 LYS A CA 1
ATOM 804 C C . LYS A 1 99 ? 14.277 -47.058 -22.985 1.00 48.62 99 LYS A C 1
ATOM 806 O O . LYS A 1 99 ? 14.431 -46.915 -21.782 1.00 48.62 99 LYS A O 1
ATOM 811 N N . ARG A 1 100 ? 13.045 -47.296 -23.450 1.00 45.66 100 ARG A N 1
ATOM 812 C CA . ARG A 1 100 ? 12.546 -48.617 -23.893 1.00 45.66 100 ARG A CA 1
ATOM 813 C C . ARG A 1 100 ? 13.071 -49.765 -23.029 1.00 45.66 100 ARG A C 1
ATOM 815 O O . ARG A 1 100 ? 14.168 -50.262 -23.248 1.00 45.66 100 ARG A O 1
ATOM 822 N N . ASN A 1 101 ? 12.230 -50.151 -22.076 1.00 38.56 101 ASN A N 1
ATOM 823 C CA . ASN A 1 101 ? 11.679 -51.497 -21.923 1.00 38.56 101 ASN A CA 1
ATOM 824 C C . ASN A 1 101 ? 12.377 -52.599 -22.746 1.00 38.56 101 ASN A C 1
ATOM 826 O O . ASN A 1 101 ? 12.306 -52.568 -23.976 1.00 38.56 101 ASN A O 1
ATOM 830 N N . SER A 1 102 ? 12.967 -53.592 -22.076 1.00 46.62 102 SER A N 1
ATOM 831 C CA . SER A 1 102 ? 13.081 -54.958 -22.602 1.00 46.62 102 SER A CA 1
ATOM 832 C C . SER A 1 102 ? 13.616 -55.932 -21.543 1.00 46.62 102 SER A C 1
ATOM 834 O O . SER A 1 102 ? 14.804 -55.881 -21.233 1.00 46.62 102 SER A O 1
ATOM 836 N N . LYS A 1 103 ? 12.748 -56.901 -21.219 1.00 43.84 103 LYS A N 1
ATOM 837 C CA . LYS A 1 103 ? 12.958 -58.228 -20.605 1.00 43.84 103 LYS A CA 1
ATOM 838 C C . LYS A 1 103 ? 13.089 -58.312 -19.091 1.00 43.84 103 LYS A C 1
ATOM 840 O O . LYS A 1 103 ? 14.048 -57.748 -18.533 1.00 43.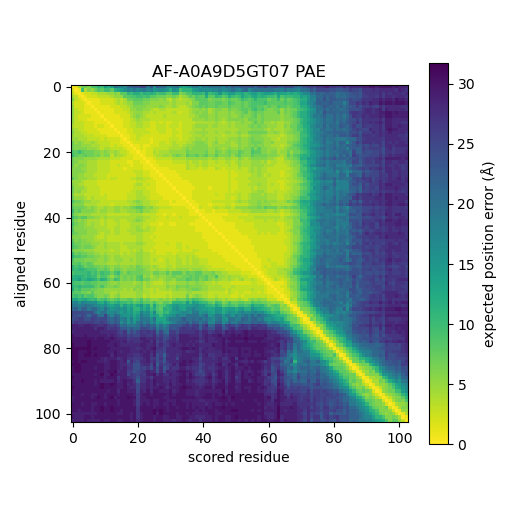84 103 LYS A O 1
#

Secondary structure (DSSP, 8-state):
--HHHHHHHHHHHHHTEEEETTEEEE-HHHHHHHTT-S-HHHHHHHHHHHHHHHHHTT--HHHHS----------S---------------------------

Solvent-accessible surface area (backbone atoms only — not comparable to full-atom values): 7070 Å² total; per-residue (Å²): 132,61,70,68,59,52,53,51,53,50,53,54,56,59,70,58,47,42,76,54,97,88,36,84,41,71,50,70,75,56,51,31,56,75,72,66,49,88,48,66,76,64,45,49,54,52,53,51,52,50,42,51,49,33,46,74,72,73,41,63,44,66,80,80,58,63,92,74,76,84,79,69,86,73,78,93,70,92,78,92,77,91,74,91,85,85,84,83,87,84,74,86,86,83,79,82,88,90,77,80,88,82,135

Nearest PDB structures (foldseek):
  6cgr-assembly1_f  TM=2.173E-01  e=9.351E+00  Human alphaherpesvirus 1
  6cgr-assembly1_9  TM=2.107E-01  e=9.998E+00  Human alphaherpesvirus 1